Protein AF-A0A225V4G7-F1 (afdb_monomer)

Mean predicted aligned error: 18.28 Å

Structure (mmCIF, N/CA/C/O backbone):
data_AF-A0A225V4G7-F1
#
_entry.id   AF-A0A225V4G7-F1
#
loop_
_atom_site.group_PDB
_atom_site.id
_atom_site.type_symbol
_atom_site.label_atom_id
_atom_site.label_alt_id
_atom_site.label_comp_id
_atom_site.label_asym_id
_atom_site.label_entity_id
_atom_site.label_seq_id
_atom_site.pdbx_PDB_ins_code
_atom_site.Cartn_x
_atom_site.Cartn_y
_atom_site.Cartn_z
_atom_site.occupancy
_atom_site.B_iso_or_equiv
_atom_site.auth_seq_id
_atom_site.auth_comp_id
_atom_site.auth_asym_id
_atom_site.auth_atom_id
_atom_site.pdbx_PDB_model_num
ATOM 1 N N . MET A 1 1 ? 12.924 19.699 -3.033 1.00 53.69 1 MET A N 1
ATOM 2 C CA . MET A 1 1 ? 11.870 18.838 -3.626 1.00 53.69 1 MET A CA 1
ATOM 3 C C . MET A 1 1 ? 11.442 19.299 -5.023 1.00 53.69 1 MET A C 1
ATOM 5 O O . MET A 1 1 ? 11.460 18.480 -5.927 1.00 53.69 1 MET A O 1
ATOM 9 N N . ARG A 1 2 ? 11.097 20.582 -5.235 1.00 70.38 2 ARG A N 1
ATOM 10 C CA . ARG A 1 2 ? 10.582 21.082 -6.532 1.00 70.38 2 ARG A CA 1
ATOM 11 C C . ARG A 1 2 ? 11.598 21.026 -7.690 1.00 70.38 2 ARG A C 1
ATOM 13 O O . ARG A 1 2 ? 11.236 20.608 -8.778 1.00 70.38 2 ARG A O 1
ATOM 20 N N . LEU A 1 3 ? 12.872 21.345 -7.436 1.00 78.44 3 LEU A N 1
ATOM 21 C CA . LEU A 1 3 ? 13.949 21.264 -8.442 1.00 78.44 3 LEU A CA 1
ATOM 22 C C . LEU A 1 3 ? 14.198 19.834 -8.948 1.00 78.44 3 LEU A C 1
ATOM 24 O O . LEU A 1 3 ? 14.330 19.611 -10.144 1.00 78.44 3 LEU A O 1
ATOM 28 N N . LEU A 1 4 ? 14.195 18.854 -8.043 1.00 78.00 4 LEU A N 1
ATOM 29 C CA . LEU A 1 4 ? 14.437 17.446 -8.374 1.00 78.00 4 LEU A CA 1
ATOM 30 C C . LEU A 1 4 ? 13.300 16.866 -9.235 1.00 78.00 4 LEU A C 1
ATOM 32 O O . LEU A 1 4 ? 13.545 16.057 -10.125 1.00 78.00 4 LEU A O 1
ATOM 36 N N . LEU A 1 5 ? 12.069 17.345 -9.018 1.00 81.69 5 LEU A N 1
ATOM 37 C CA . LEU A 1 5 ? 10.908 17.002 -9.838 1.00 81.69 5 LEU A CA 1
ATOM 38 C C . LEU A 1 5 ? 11.047 17.534 -11.275 1.00 81.69 5 LEU A C 1
ATOM 40 O O . LEU A 1 5 ? 10.786 16.797 -12.218 1.00 81.69 5 LEU A O 1
ATOM 44 N N . LEU A 1 6 ? 11.495 18.783 -11.448 1.00 87.38 6 LEU A N 1
ATOM 45 C CA . LEU A 1 6 ? 11.682 19.393 -12.773 1.00 87.38 6 LEU A CA 1
ATOM 46 C C . LEU A 1 6 ? 12.783 18.696 -13.579 1.00 87.38 6 LEU A C 1
ATOM 48 O O . LEU A 1 6 ? 12.609 18.459 -14.771 1.00 87.38 6 LEU A O 1
ATOM 52 N N . VAL A 1 7 ? 13.877 18.303 -12.921 1.00 83.69 7 VAL A N 1
ATOM 53 C CA . VAL A 1 7 ? 14.955 17.527 -13.555 1.00 83.69 7 VAL A CA 1
ATOM 54 C C . VAL A 1 7 ? 14.446 16.156 -14.007 1.00 83.69 7 VAL A C 1
ATOM 56 O O . VAL A 1 7 ? 14.704 15.750 -15.137 1.00 83.69 7 VAL A O 1
ATOM 59 N N . LEU A 1 8 ? 13.662 15.467 -13.170 1.00 83.50 8 LEU A N 1
ATOM 60 C CA . LEU A 1 8 ? 13.035 14.192 -13.537 1.00 83.50 8 LEU A CA 1
ATOM 61 C C . LEU A 1 8 ? 12.086 14.333 -14.732 1.00 83.50 8 LEU A C 1
ATOM 63 O O . LEU A 1 8 ? 12.136 13.506 -15.638 1.00 83.50 8 LEU A O 1
ATOM 67 N N . ILE A 1 9 ? 11.259 15.383 -14.757 1.00 86.06 9 ILE A N 1
ATOM 68 C CA . ILE A 1 9 ? 10.340 15.660 -15.870 1.00 86.06 9 ILE A CA 1
ATOM 69 C C . ILE A 1 9 ? 11.122 15.948 -17.159 1.00 86.06 9 ILE A C 1
ATOM 71 O O . ILE A 1 9 ? 10.776 15.406 -18.204 1.00 86.06 9 ILE A O 1
ATOM 75 N N . GLY A 1 10 ? 12.203 16.732 -17.092 1.00 85.44 10 GLY A N 1
ATOM 76 C CA . GLY A 1 10 ? 13.055 17.025 -18.249 1.00 85.44 10 GLY A CA 1
ATOM 77 C C . GLY A 1 10 ? 13.744 15.783 -18.824 1.00 85.44 10 GLY A C 1
ATOM 78 O O . GLY A 1 10 ? 13.771 15.590 -20.040 1.00 85.44 10 GLY A O 1
ATOM 79 N N . ILE A 1 11 ? 14.241 14.890 -17.963 1.00 85.62 11 ILE A N 1
ATOM 80 C CA . ILE A 1 11 ? 14.818 13.604 -18.388 1.00 85.62 11 ILE A CA 1
ATOM 81 C C . ILE A 1 11 ? 13.742 12.713 -19.026 1.00 85.62 11 ILE A C 1
ATOM 83 O O . ILE A 1 11 ? 13.987 12.106 -20.063 1.00 85.62 11 ILE A O 1
ATOM 87 N N . LEU A 1 12 ? 12.532 12.664 -18.460 1.00 82.94 12 LEU A N 1
ATOM 88 C CA . LEU A 1 12 ? 11.434 11.874 -19.026 1.00 82.94 12 LEU A CA 1
ATOM 89 C C . LEU A 1 12 ? 10.998 12.410 -20.399 1.00 82.94 12 LEU A C 1
ATOM 91 O O . LEU A 1 12 ? 10.805 11.637 -21.331 1.00 82.94 12 LEU A O 1
ATOM 95 N N . TYR A 1 13 ? 10.885 13.734 -20.530 1.00 84.75 13 TYR A N 1
ATOM 96 C CA . TYR A 1 13 ? 10.499 14.414 -21.766 1.00 84.75 13 TYR A CA 1
ATOM 97 C C . TYR A 1 13 ? 11.520 14.189 -22.887 1.00 84.75 13 TYR A C 1
ATOM 99 O O . TYR A 1 13 ? 11.154 13.829 -24.002 1.00 84.75 13 TYR A O 1
ATOM 107 N N . THR A 1 14 ? 12.813 14.322 -22.580 1.00 80.50 14 THR A N 1
ATOM 108 C CA . THR A 1 14 ? 13.890 14.052 -23.548 1.00 80.50 14 THR A CA 1
ATOM 109 C C . THR A 1 14 ? 13.973 12.578 -23.946 1.00 80.50 14 THR A C 1
ATOM 111 O O . THR A 1 14 ? 14.322 12.282 -25.087 1.00 80.50 14 THR A O 1
ATOM 114 N N . PHE A 1 15 ? 13.617 11.653 -23.051 1.00 77.44 15 PHE A N 1
ATOM 115 C CA . PHE A 1 15 ? 13.541 10.224 -23.359 1.00 77.44 15 PHE A CA 1
ATOM 116 C C . PHE A 1 15 ? 12.353 9.894 -24.276 1.00 77.44 15 PHE A C 1
ATOM 118 O O . PHE A 1 15 ? 12.515 9.153 -25.24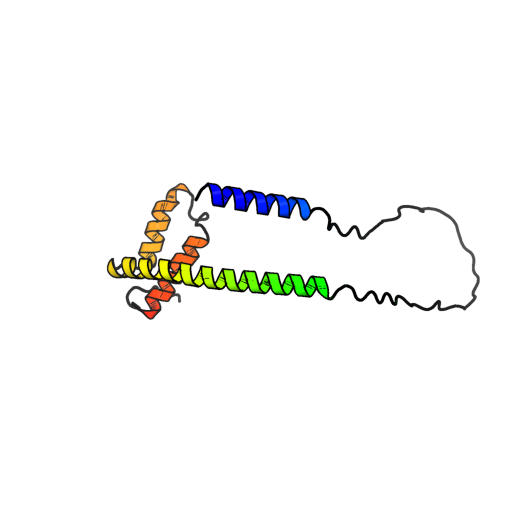0 1.00 77.44 15 PHE A O 1
ATOM 125 N N . LEU A 1 16 ? 11.183 10.493 -24.029 1.00 73.06 16 LEU A N 1
ATOM 126 C CA . LEU A 1 16 ? 9.993 10.323 -24.872 1.00 73.06 16 LEU A CA 1
ATOM 127 C C . LEU A 1 16 ? 10.185 10.911 -26.274 1.00 73.06 16 LEU A C 1
ATOM 129 O O . LEU A 1 16 ? 9.855 10.248 -27.250 1.00 73.06 16 LEU A O 1
ATOM 133 N N . LEU A 1 17 ? 10.808 12.088 -26.383 1.00 73.12 17 LEU A N 1
ATOM 134 C CA . LEU A 1 17 ? 11.169 12.694 -27.673 1.00 73.12 17 LEU A CA 1
ATOM 135 C C . LEU A 1 17 ? 12.129 11.827 -28.498 1.00 73.12 17 LEU A C 1
ATOM 137 O O . LEU A 1 17 ? 12.140 11.901 -29.721 1.00 73.12 17 LEU A O 1
ATOM 141 N N . ARG A 1 18 ? 12.953 11.001 -27.844 1.00 64.88 18 ARG A N 1
ATOM 142 C CA . ARG A 1 18 ? 13.858 10.063 -28.524 1.00 64.88 18 ARG A CA 1
ATOM 143 C C . ARG A 1 18 ? 13.208 8.716 -28.852 1.00 64.88 18 ARG A C 1
ATOM 145 O O . ARG A 1 18 ? 13.825 7.923 -29.552 1.00 64.88 18 ARG A O 1
ATOM 152 N N . CYS A 1 19 ? 11.991 8.453 -28.373 1.00 55.28 19 CYS A N 1
ATOM 153 C CA . CYS A 1 19 ? 11.258 7.209 -28.622 1.00 55.28 19 CYS A CA 1
ATOM 154 C C . CYS A 1 19 ? 10.355 7.253 -29.871 1.00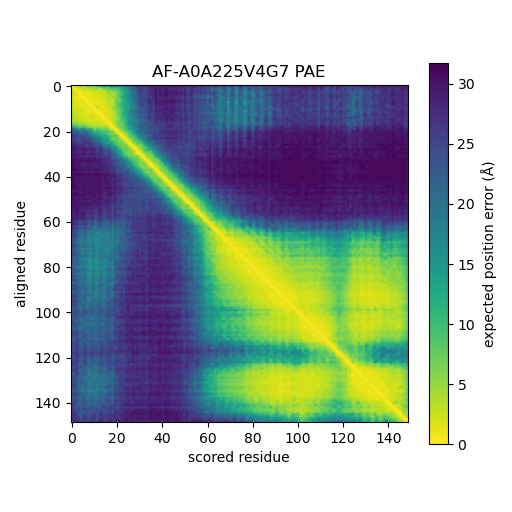 55.28 19 CYS A C 1
ATOM 156 O O . CYS A 1 19 ? 9.757 6.235 -30.205 1.00 55.28 19 CYS A O 1
ATOM 158 N N . GLU A 1 20 ? 10.262 8.380 -30.584 1.00 52.19 20 GLU A N 1
ATOM 159 C CA . GLU A 1 20 ? 9.413 8.511 -31.784 1.00 52.19 20 GLU A CA 1
ATOM 160 C C . GLU A 1 20 ? 9.996 7.891 -33.074 1.00 52.19 20 GLU A C 1
ATOM 162 O O . GLU A 1 20 ? 9.330 7.894 -34.105 1.00 52.19 20 GLU A O 1
ATOM 167 N N . SER A 1 21 ? 11.196 7.298 -33.054 1.00 53.91 21 SER A N 1
ATOM 168 C CA . SER A 1 21 ? 11.871 6.782 -34.262 1.00 53.91 21 SER A CA 1
ATOM 169 C C . SER A 1 21 ? 11.958 5.253 -34.388 1.00 53.91 21 SER A C 1
ATOM 171 O O . SER A 1 21 ? 12.740 4.756 -35.193 1.00 53.91 21 SER A O 1
ATOM 173 N N . ALA A 1 22 ? 11.131 4.492 -33.666 1.00 47.62 22 ALA A N 1
ATOM 174 C CA . ALA A 1 22 ? 10.984 3.044 -33.871 1.00 47.62 22 ALA A CA 1
ATOM 175 C C . ALA A 1 22 ? 9.566 2.669 -34.344 1.00 47.62 22 ALA A C 1
ATOM 177 O O . ALA A 1 22 ? 8.944 1.741 -33.832 1.00 47.62 22 ALA A O 1
ATOM 178 N N . SER A 1 23 ? 9.029 3.399 -35.328 1.00 40.41 23 SER A N 1
ATOM 179 C CA . SER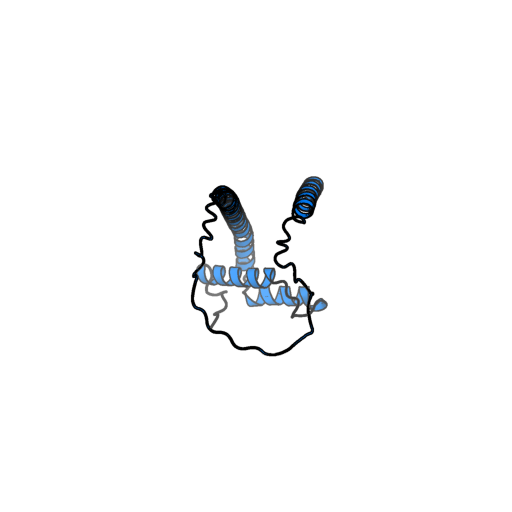 A 1 23 ? 7.906 2.896 -36.126 1.00 40.41 23 SER A CA 1
ATOM 180 C C . SER A 1 23 ? 8.456 1.874 -37.115 1.00 40.41 23 SER A C 1
ATOM 182 O O . SER A 1 23 ? 9.043 2.240 -38.135 1.00 40.41 23 SER A O 1
ATOM 184 N N . PHE A 1 24 ? 8.284 0.587 -36.807 1.00 42.62 24 PHE A N 1
ATOM 185 C CA . PHE A 1 24 ? 8.403 -0.490 -37.787 1.00 42.62 24 PHE A CA 1
ATOM 186 C C . PHE A 1 24 ? 7.391 -0.232 -38.913 1.00 42.62 24 PHE A C 1
ATOM 188 O O . PHE A 1 24 ? 6.239 -0.655 -38.854 1.00 42.62 24 PHE A O 1
ATOM 195 N N . ASN A 1 25 ? 7.820 0.471 -39.961 1.00 40.88 25 ASN A N 1
ATOM 196 C CA . ASN A 1 25 ? 7.078 0.585 -41.210 1.00 40.88 25 ASN A CA 1
ATOM 197 C C . ASN A 1 25 ? 7.206 -0.730 -41.993 1.00 40.88 25 ASN A C 1
ATOM 199 O O . ASN A 1 25 ? 7.835 -0.793 -43.047 1.00 40.88 25 ASN A O 1
ATOM 203 N N . THR A 1 26 ? 6.597 -1.801 -41.489 1.00 49.44 26 THR A N 1
ATOM 204 C CA . THR A 1 26 ? 6.320 -2.999 -42.282 1.00 49.44 26 THR A CA 1
ATOM 205 C C . THR A 1 26 ? 4.945 -2.858 -42.907 1.00 49.44 26 THR A C 1
ATOM 207 O O . THR A 1 26 ? 3.953 -3.209 -42.280 1.00 49.44 26 THR A O 1
ATOM 210 N N . THR A 1 27 ? 4.891 -2.302 -44.117 1.00 46.09 27 THR A N 1
ATOM 211 C CA . THR A 1 27 ? 4.094 -2.768 -45.274 1.00 46.09 27 THR A CA 1
ATOM 212 C C . THR A 1 27 ? 3.991 -1.642 -46.301 1.00 46.09 27 THR A C 1
ATOM 214 O O . THR A 1 27 ? 3.135 -0.765 -46.227 1.00 46.09 27 THR A O 1
ATOM 217 N N . LYS A 1 28 ? 4.852 -1.683 -47.323 1.00 38.03 28 LYS A N 1
ATOM 218 C CA . LYS A 1 28 ? 4.525 -1.051 -48.603 1.00 38.03 28 LYS A CA 1
ATOM 219 C C . LYS A 1 28 ? 3.468 -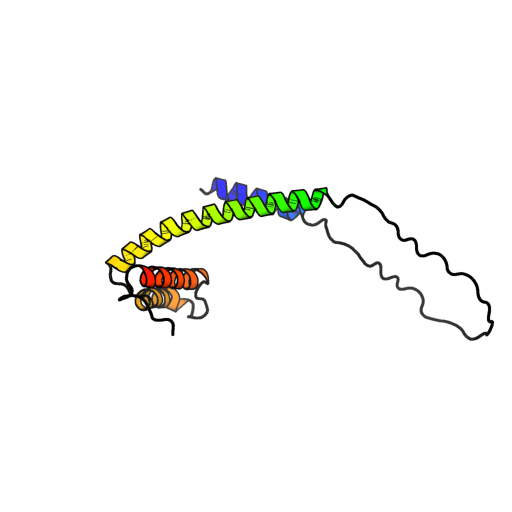1.929 -49.275 1.00 38.03 28 LYS A C 1
ATOM 221 O O . LYS A 1 28 ? 3.806 -2.912 -49.927 1.00 38.03 28 LYS A O 1
ATOM 226 N N . LEU A 1 29 ? 2.193 -1.604 -49.070 1.00 44.25 29 LEU A N 1
ATOM 227 C CA . LEU A 1 29 ? 1.118 -2.036 -49.961 1.00 44.25 29 LEU A CA 1
ATOM 228 C C . LEU A 1 29 ? 1.383 -1.385 -51.323 1.00 44.25 29 LEU A C 1
ATOM 230 O O . LEU A 1 29 ? 1.342 -0.164 -51.437 1.00 44.25 29 LEU A O 1
ATOM 234 N N . ASN A 1 30 ? 1.715 -2.195 -52.326 1.00 37.41 30 ASN A N 1
ATOM 235 C CA . ASN A 1 30 ? 1.802 -1.764 -53.716 1.00 37.41 30 ASN A CA 1
ATOM 236 C C . ASN A 1 30 ? 0.391 -1.837 -54.336 1.00 37.41 30 ASN A C 1
ATOM 238 O O . ASN A 1 30 ? -0.136 -2.945 -54.447 1.00 37.41 30 ASN A O 1
ATOM 242 N N . PRO A 1 31 ? -0.250 -0.717 -54.719 1.00 45.34 31 PRO A N 1
ATOM 243 C CA . PRO A 1 31 ? -1.570 -0.721 -55.324 1.00 45.34 31 PRO A CA 1
ATOM 244 C C . PRO A 1 31 ? -1.444 -0.501 -56.835 1.00 45.34 31 PRO A C 1
ATOM 246 O O . PRO A 1 31 ? -1.851 0.536 -57.347 1.00 45.34 31 PRO A O 1
ATOM 249 N N . GLN A 1 32 ? -0.859 -1.448 -57.566 1.00 43.31 32 GLN A N 1
ATOM 250 C CA . GLN A 1 32 ? -0.872 -1.426 -59.030 1.00 43.31 32 GLN A CA 1
ATOM 251 C C . GLN A 1 32 ? -0.953 -2.855 -59.560 1.00 43.31 32 GLN A C 1
ATOM 253 O O . GLN A 1 32 ? 0.035 -3.576 -59.529 1.00 43.31 32 GLN A O 1
ATOM 258 N N . THR A 1 33 ? -2.160 -3.273 -59.949 1.00 40.31 33 THR A N 1
ATOM 259 C CA . THR A 1 33 ? -2.564 -3.579 -61.339 1.00 40.31 33 THR A CA 1
ATOM 260 C C . THR A 1 33 ? -3.827 -4.438 -61.296 1.00 40.31 33 THR A C 1
ATOM 262 O O . THR A 1 33 ? -3.785 -5.649 -61.092 1.00 40.31 33 THR A O 1
ATOM 265 N N . LEU A 1 34 ? -4.960 -3.760 -61.447 1.00 37.34 34 LEU A N 1
ATOM 266 C CA . LEU A 1 34 ? -6.273 -4.316 -61.745 1.00 37.34 34 LEU A CA 1
ATOM 267 C C . LEU A 1 34 ? -6.471 -4.148 -63.266 1.00 37.34 34 LEU A C 1
ATOM 269 O O . LEU A 1 34 ? -6.158 -3.069 -63.766 1.00 37.34 34 LEU A O 1
ATOM 273 N N . LEU A 1 35 ? -7.004 -5.188 -63.936 1.00 39.16 35 LEU A N 1
ATOM 274 C CA . LEU A 1 35 ? -7.197 -5.384 -65.399 1.00 39.16 35 LEU A CA 1
ATOM 275 C C . LEU A 1 35 ? -5.887 -5.709 -66.156 1.00 39.16 35 LEU A C 1
ATOM 277 O O . LEU A 1 35 ? -4.884 -5.047 -65.951 1.00 39.16 35 LEU A O 1
ATOM 281 N N . GLU A 1 36 ? -5.772 -6.733 -67.009 1.00 35.41 36 GLU A N 1
ATOM 282 C CA . GLU A 1 36 ? -6.718 -7.281 -67.989 1.00 35.41 36 GLU A CA 1
ATOM 283 C C . GLU A 1 36 ? -6.192 -8.629 -68.562 1.00 35.41 36 GLU A C 1
ATOM 285 O O . GLU A 1 36 ? -4.995 -8.893 -68.511 1.00 35.41 36 GLU A O 1
ATOM 290 N N . SER A 1 37 ? -7.085 -9.397 -69.213 1.00 33.72 37 SER A N 1
ATOM 291 C CA . SER A 1 37 ? -6.820 -10.364 -70.313 1.00 33.72 37 SER A CA 1
ATOM 292 C C . SER A 1 37 ? -6.273 -11.776 -69.967 1.00 33.72 37 SER A C 1
ATOM 294 O O . SER A 1 37 ? -5.115 -11.935 -69.616 1.00 33.72 37 SER A O 1
ATOM 296 N N . ARG A 1 38 ? -7.100 -12.841 -69.944 1.00 31.98 38 ARG A N 1
ATOM 297 C CA . ARG A 1 38 ? -7.574 -13.713 -71.062 1.00 31.98 38 ARG A CA 1
ATOM 298 C C . ARG A 1 38 ? -6.595 -14.862 -71.408 1.00 31.98 38 ARG A C 1
ATOM 300 O O . ARG A 1 38 ? -5.482 -14.611 -71.834 1.00 31.98 38 ARG A O 1
ATOM 307 N N . ASN A 1 39 ? -7.093 -16.091 -71.209 1.00 42.12 39 ASN A N 1
ATOM 308 C CA . ASN A 1 39 ? -6.639 -17.437 -71.612 1.00 42.12 39 ASN A CA 1
ATOM 309 C C . ASN A 1 39 ? -5.370 -17.558 -72.480 1.00 42.12 39 ASN A C 1
ATOM 311 O O . ASN A 1 39 ? -5.374 -17.026 -73.583 1.00 42.12 39 ASN A O 1
ATOM 315 N N . ASP A 1 40 ? -4.426 -18.429 -72.091 1.00 32.38 40 ASP A N 1
ATOM 316 C CA . ASP A 1 40 ? -4.059 -19.593 -72.920 1.00 32.38 40 ASP A CA 1
ATOM 317 C C . ASP A 1 40 ? -3.246 -20.654 -72.150 1.00 32.38 40 ASP A C 1
ATOM 319 O O . ASP A 1 40 ? -2.569 -20.370 -71.163 1.00 32.38 40 ASP A O 1
ATOM 323 N N . ILE A 1 41 ? -3.375 -21.892 -72.616 1.00 45.03 41 ILE A N 1
ATOM 324 C CA . ILE A 1 41 ? -2.810 -23.149 -72.118 1.00 45.03 41 ILE A CA 1
ATOM 325 C C . ILE A 1 41 ? -1.351 -23.284 -72.562 1.00 45.03 41 ILE A C 1
ATOM 327 O O . ILE A 1 41 ? -1.098 -23.260 -73.762 1.00 45.03 41 ILE A O 1
ATOM 331 N N . THR A 1 42 ? -0.407 -23.571 -71.655 1.00 36.84 42 THR A N 1
ATOM 332 C CA . THR A 1 42 ? 0.728 -24.473 -71.958 1.00 36.84 42 THR A CA 1
ATOM 333 C C . THR A 1 42 ? 1.388 -24.997 -70.678 1.00 36.84 42 THR A C 1
ATOM 335 O O . THR A 1 42 ? 1.803 -24.230 -69.812 1.00 36.84 42 THR A O 1
ATOM 338 N N . GLU A 1 43 ? 1.488 -26.321 -70.567 1.00 48.12 43 GLU A N 1
ATOM 339 C CA . GLU A 1 43 ? 2.290 -27.028 -69.568 1.00 48.12 43 GLU A CA 1
ATOM 340 C C . GLU A 1 43 ? 3.792 -26.842 -69.845 1.00 48.12 43 GLU A C 1
ATOM 342 O O . GLU A 1 43 ? 4.254 -27.059 -70.962 1.00 48.12 43 GLU A O 1
ATOM 347 N N . SER A 1 44 ? 4.569 -26.518 -68.811 1.00 43.12 44 SER A N 1
ATOM 348 C CA . SER A 1 44 ? 5.979 -26.911 -68.705 1.00 43.12 44 SER A CA 1
ATOM 349 C C . SER A 1 44 ? 6.387 -26.936 -67.228 1.00 43.12 44 SER A C 1
ATOM 351 O O . SER A 1 44 ? 6.094 -25.981 -66.505 1.00 43.12 44 SER A O 1
ATOM 353 N N . PRO A 1 45 ? 7.060 -28.000 -66.755 1.00 53.72 45 PRO A N 1
ATOM 354 C CA . PRO A 1 45 ? 7.676 -28.045 -65.433 1.00 53.72 45 PRO A CA 1
ATOM 355 C C . PRO A 1 45 ? 9.022 -27.298 -65.463 1.00 53.72 45 PRO A C 1
ATOM 357 O O . PRO A 1 45 ? 9.472 -26.930 -66.546 1.00 53.72 45 PRO A O 1
ATOM 360 N N . VAL A 1 46 ? 9.688 -27.170 -64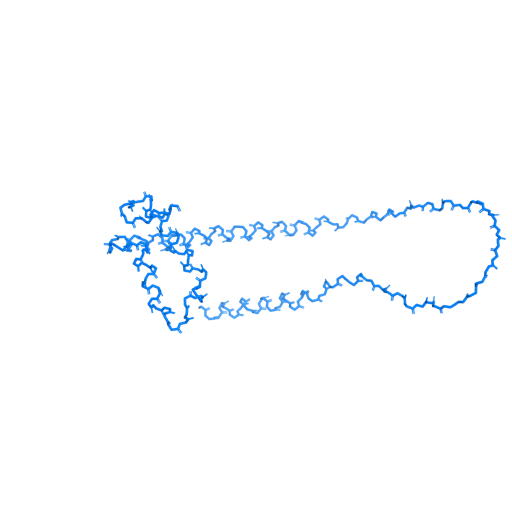.302 1.00 39.25 46 VAL A N 1
ATOM 361 C CA . VAL A 1 46 ? 10.983 -26.477 -64.050 1.00 39.25 46 VAL A CA 1
ATOM 362 C C . VAL A 1 46 ? 10.753 -25.003 -63.650 1.00 39.25 46 VAL A C 1
ATOM 364 O O . VAL A 1 46 ? 10.097 -24.266 -64.363 1.00 39.25 46 VAL A O 1
ATOM 367 N N . ASP A 1 47 ? 11.160 -24.471 -62.496 1.00 43.78 47 ASP A N 1
ATOM 368 C CA . ASP A 1 47 ? 12.286 -24.781 -61.620 1.00 43.78 47 ASP A CA 1
ATOM 369 C C . ASP A 1 47 ? 11.957 -24.331 -60.181 1.00 43.78 47 ASP A C 1
ATOM 371 O O . ASP A 1 47 ? 11.463 -23.222 -59.953 1.00 43.78 47 ASP A O 1
ATOM 375 N N . ILE A 1 48 ? 12.244 -25.170 -59.182 1.00 52.56 48 ILE A N 1
ATOM 376 C CA . ILE A 1 48 ? 12.128 -24.791 -57.768 1.00 52.56 48 ILE A CA 1
ATOM 377 C C . ILE A 1 48 ? 13.330 -23.901 -57.444 1.00 52.56 48 ILE A C 1
ATOM 379 O O . ILE A 1 48 ? 14.380 -24.373 -57.005 1.00 52.56 48 ILE A O 1
ATOM 383 N N . HIS A 1 49 ? 13.175 -22.590 -57.628 1.00 46.12 49 HIS A N 1
ATOM 384 C CA . HIS A 1 49 ? 14.119 -21.614 -57.095 1.00 46.12 49 HIS A CA 1
ATOM 385 C C . HIS A 1 49 ? 14.067 -21.629 -55.560 1.00 46.12 49 HIS A C 1
ATOM 387 O O . HIS A 1 49 ? 13.263 -20.968 -54.908 1.00 46.12 49 HIS A O 1
ATOM 393 N N . LYS A 1 50 ? 14.936 -22.473 -54.996 1.00 49.06 50 LYS A N 1
ATOM 394 C CA . LYS A 1 50 ? 15.761 -22.255 -53.803 1.00 49.06 50 LYS A CA 1
ATOM 395 C C . LYS A 1 50 ? 15.276 -21.100 -52.906 1.00 49.06 50 LYS A C 1
ATOM 397 O O . LYS A 1 50 ? 15.702 -19.956 -53.044 1.00 49.06 50 LYS A O 1
ATOM 402 N N . ARG A 1 51 ? 14.445 -21.426 -51.911 1.00 53.00 51 ARG A N 1
ATOM 403 C CA . ARG A 1 51 ? 14.298 -20.588 -50.713 1.00 53.00 51 ARG A CA 1
ATOM 404 C C . ARG A 1 51 ? 15.624 -20.615 -49.959 1.00 53.00 51 ARG A C 1
ATOM 406 O O . ARG A 1 51 ? 15.933 -21.599 -49.294 1.00 53.00 51 ARG A O 1
ATOM 413 N N . VAL A 1 52 ? 16.395 -19.541 -50.059 1.00 55.62 52 VAL A N 1
ATOM 414 C CA . VAL A 1 52 ? 17.466 -19.230 -49.110 1.00 55.62 52 VAL A CA 1
ATOM 415 C C . VAL A 1 52 ? 17.236 -17.800 -48.646 1.00 55.62 52 VAL A C 1
ATOM 417 O O . VAL A 1 52 ? 17.809 -16.863 -49.181 1.00 55.62 52 VAL A O 1
ATOM 420 N N . LEU A 1 53 ? 16.359 -17.642 -47.656 1.00 53.34 53 LEU A N 1
ATOM 421 C CA . LEU A 1 53 ? 16.399 -16.491 -46.756 1.00 53.34 53 LEU A CA 1
ATOM 422 C C . LEU A 1 53 ? 17.268 -16.913 -45.571 1.00 53.34 53 LEU A C 1
ATOM 424 O O . LEU A 1 53 ? 16.772 -17.323 -44.525 1.00 53.34 53 LEU A O 1
ATOM 428 N N . ARG A 1 54 ? 18.583 -16.930 -45.804 1.00 55.69 54 ARG A N 1
ATOM 429 C CA . ARG A 1 54 ? 19.587 -16.954 -44.742 1.00 55.69 54 ARG A CA 1
ATOM 430 C C . ARG A 1 54 ? 20.066 -15.519 -44.583 1.00 55.69 54 ARG A C 1
ATOM 432 O O . ARG A 1 54 ? 21.122 -15.170 -45.090 1.00 55.69 54 ARG A O 1
ATOM 439 N N . ASP A 1 55 ? 19.261 -14.726 -43.890 1.00 50.38 55 ASP A N 1
ATOM 440 C CA . ASP A 1 55 ? 19.759 -13.536 -43.214 1.00 50.38 55 ASP A CA 1
ATOM 441 C C . ASP A 1 55 ? 20.217 -13.997 -41.828 1.00 50.38 55 ASP A C 1
ATOM 443 O O . ASP A 1 55 ? 19.472 -14.017 -40.850 1.00 50.38 55 ASP A O 1
ATOM 447 N N . GLU A 1 56 ? 21.454 -14.492 -41.781 1.00 55.78 56 GLU A N 1
ATOM 448 C CA . GLU A 1 56 ? 22.249 -14.402 -40.565 1.00 55.78 56 GLU A CA 1
ATOM 449 C C . GLU A 1 56 ? 22.688 -12.946 -40.446 1.00 55.78 56 GLU A C 1
ATOM 451 O O . GLU A 1 56 ? 23.663 -12.545 -41.075 1.00 55.78 56 GLU A O 1
ATOM 456 N N . ASP A 1 57 ? 21.978 -12.163 -39.639 1.00 50.88 57 ASP A N 1
ATOM 457 C CA . ASP A 1 57 ? 22.546 -10.940 -39.086 1.00 50.88 57 ASP A CA 1
ATOM 458 C C . ASP A 1 57 ? 22.490 -11.030 -37.560 1.00 50.88 57 ASP A C 1
ATOM 460 O O . ASP A 1 57 ? 21.466 -10.832 -36.902 1.00 50.88 57 ASP A O 1
ATOM 464 N N . GLY A 1 58 ? 23.610 -11.484 -36.999 1.00 56.34 58 GLY A N 1
ATOM 465 C CA . GLY A 1 58 ? 23.832 -11.694 -35.575 1.00 56.34 58 GLY A CA 1
ATOM 466 C C . GLY A 1 58 ? 24.006 -10.380 -34.820 1.00 56.34 58 GLY A C 1
ATOM 467 O O . GLY A 1 58 ? 25.059 -10.161 -34.229 1.00 56.34 58 GLY A O 1
ATOM 468 N N . SER A 1 59 ? 22.971 -9.538 -34.810 1.00 51.59 59 SER A N 1
ATOM 469 C CA . SER A 1 59 ? 22.965 -8.230 -34.132 1.00 51.59 59 SER A CA 1
ATOM 470 C C . SER A 1 59 ? 21.927 -8.118 -32.995 1.00 51.59 59 SER A C 1
ATOM 472 O O . SER A 1 59 ? 21.805 -7.091 -32.341 1.00 51.59 59 SER A O 1
ATOM 474 N N . ASP A 1 60 ? 21.218 -9.202 -32.661 1.00 53.09 60 ASP A N 1
ATOM 475 C CA . ASP A 1 60 ? 20.151 -9.212 -31.633 1.00 53.09 60 ASP A CA 1
ATOM 476 C C . ASP A 1 60 ? 20.644 -9.441 -30.183 1.00 53.09 60 ASP A C 1
ATOM 478 O O . ASP A 1 60 ? 19.853 -9.547 -29.233 1.00 53.09 60 ASP A O 1
ATOM 482 N N . GLY A 1 61 ? 21.957 -9.580 -29.980 1.00 56.91 61 GLY A N 1
ATOM 483 C CA . GLY A 1 61 ? 22.541 -9.894 -28.671 1.00 56.91 61 GLY A CA 1
ATOM 484 C C . GLY A 1 61 ? 22.583 -8.703 -27.707 1.00 56.91 61 GLY A C 1
ATOM 485 O O . GLY A 1 61 ? 22.330 -8.859 -26.507 1.00 56.91 61 GLY A O 1
ATOM 486 N N . GLU A 1 62 ? 22.879 -7.506 -28.218 1.00 57.00 62 GLU A N 1
ATOM 487 C CA . GLU A 1 62 ? 23.130 -6.326 -27.382 1.00 57.00 62 GLU A CA 1
ATOM 488 C C . GLU A 1 62 ? 21.839 -5.692 -26.843 1.00 57.00 62 GLU A C 1
ATOM 490 O O . GLU A 1 62 ? 21.775 -5.318 -25.665 1.00 57.00 62 GLU A O 1
ATOM 495 N N . GLU A 1 63 ? 20.766 -5.657 -27.640 1.00 56.75 63 GLU A N 1
ATOM 496 C CA . GLU A 1 63 ? 19.478 -5.082 -27.224 1.00 56.75 63 GLU A CA 1
ATOM 497 C C . GLU A 1 63 ? 18.854 -5.850 -26.046 1.00 56.75 63 GLU A C 1
ATOM 499 O O . GLU A 1 63 ? 18.339 -5.263 -25.084 1.00 56.75 63 GLU A O 1
ATOM 504 N N . ARG A 1 64 ? 18.985 -7.184 -26.047 1.00 63.66 64 ARG A N 1
ATOM 505 C CA . ARG A 1 64 ? 18.519 -8.043 -24.947 1.00 63.66 64 ARG A CA 1
ATOM 506 C C . ARG A 1 64 ? 19.322 -7.819 -23.667 1.00 63.66 64 ARG A C 1
ATOM 508 O O . ARG A 1 64 ? 18.744 -7.822 -22.576 1.00 63.66 64 ARG A O 1
ATOM 515 N N . ALA A 1 65 ? 20.630 -7.583 -23.776 1.00 68.88 65 ALA A N 1
ATOM 516 C CA . ALA A 1 65 ? 21.493 -7.332 -22.624 1.00 68.88 65 ALA A CA 1
ATOM 517 C C . ALA A 1 65 ? 21.155 -5.999 -21.931 1.00 68.88 65 ALA A C 1
ATOM 519 O O . ALA A 1 65 ? 21.134 -5.922 -20.697 1.00 68.88 65 ALA A O 1
ATOM 520 N N . ILE A 1 66 ? 20.833 -4.957 -22.703 1.00 70.44 66 ILE A N 1
ATOM 521 C CA . ILE A 1 66 ? 20.404 -3.659 -22.167 1.00 70.44 66 ILE A CA 1
ATOM 522 C C . ILE A 1 66 ? 19.035 -3.795 -21.484 1.00 70.44 66 ILE A C 1
ATOM 524 O O . ILE A 1 66 ? 18.882 -3.387 -20.327 1.00 70.44 66 ILE A O 1
ATOM 528 N N . GLY A 1 67 ? 18.068 -4.459 -22.128 1.00 73.62 67 GLY A N 1
ATOM 529 C CA . GLY A 1 67 ? 16.740 -4.706 -21.554 1.00 73.62 67 GLY A CA 1
ATOM 530 C C . GLY A 1 67 ? 16.781 -5.486 -20.233 1.00 73.62 67 GLY A C 1
ATOM 531 O O . GLY A 1 67 ? 16.081 -5.145 -19.274 1.00 73.62 67 GLY A O 1
ATOM 532 N N . GLN A 1 68 ? 17.659 -6.487 -20.125 1.00 79.12 68 GLN A N 1
ATOM 533 C CA . GLN A 1 68 ? 17.859 -7.236 -18.881 1.00 79.12 68 GLN A CA 1
ATOM 534 C C . GLN A 1 68 ? 18.441 -6.368 -17.759 1.00 79.12 68 GLN A C 1
ATOM 536 O O . GLN A 1 68 ? 17.962 -6.436 -16.622 1.00 79.12 68 GLN A O 1
ATOM 541 N N . LYS A 1 69 ? 19.425 -5.509 -18.060 1.00 77.88 69 LYS A N 1
ATOM 542 C CA . LYS A 1 69 ? 19.995 -4.568 -17.080 1.00 77.88 69 LYS A CA 1
ATOM 543 C C . LYS A 1 69 ? 18.936 -3.590 -16.566 1.00 77.88 69 LYS A C 1
ATOM 545 O O . LYS A 1 69 ? 18.799 -3.439 -15.351 1.00 77.88 69 LYS A O 1
ATOM 550 N N . PHE A 1 70 ? 18.131 -2.997 -17.451 1.00 80.25 70 PHE A N 1
ATOM 551 C CA . PHE A 1 70 ? 17.029 -2.109 -17.058 1.00 80.25 70 PHE A CA 1
ATOM 552 C C . PHE A 1 70 ? 15.959 -2.829 -16.230 1.00 80.25 70 PHE A C 1
ATOM 554 O O . PHE A 1 70 ? 15.528 -2.310 -15.199 1.00 80.25 70 PHE A O 1
ATOM 561 N N . SER A 1 71 ? 15.571 -4.047 -16.617 1.00 82.31 71 SER A N 1
ATOM 562 C CA . SER A 1 71 ? 14.619 -4.865 -15.853 1.00 82.31 71 SER A CA 1
ATOM 563 C C . SER A 1 71 ? 15.130 -5.156 -14.440 1.00 82.31 71 SER A C 1
ATOM 565 O O . SER A 1 71 ? 14.392 -5.013 -13.463 1.00 82.31 71 SER A O 1
ATOM 567 N N . ASN A 1 72 ? 16.412 -5.493 -14.300 1.00 84.81 72 ASN A N 1
ATOM 568 C CA . ASN A 1 72 ? 17.026 -5.758 -13.001 1.00 84.81 72 ASN A CA 1
ATOM 569 C C . ASN A 1 72 ? 17.134 -4.490 -12.137 1.00 84.81 72 ASN A C 1
ATOM 571 O O . ASN A 1 72 ? 16.849 -4.547 -10.939 1.00 84.81 72 ASN A O 1
ATOM 575 N N . LEU A 1 73 ? 17.448 -3.334 -12.734 1.00 86.25 73 LEU A N 1
ATOM 576 C CA . LEU A 1 73 ? 17.424 -2.041 -12.040 1.00 86.25 73 LEU A CA 1
ATOM 577 C C . LEU A 1 73 ? 16.014 -1.683 -11.553 1.00 86.25 73 LEU A C 1
ATOM 579 O O . LEU A 1 73 ? 15.844 -1.316 -10.390 1.00 86.25 73 LEU A O 1
ATOM 583 N N . LEU A 1 74 ? 14.993 -1.852 -12.398 1.00 86.50 74 LEU A N 1
ATOM 584 C CA . LEU A 1 74 ? 13.594 -1.610 -12.034 1.00 86.50 74 LEU A CA 1
ATOM 585 C C . LEU A 1 74 ? 13.125 -2.553 -10.925 1.00 86.50 74 LEU A C 1
ATOM 587 O O . LEU A 1 74 ? 12.460 -2.112 -9.987 1.00 86.50 74 LEU A O 1
ATOM 5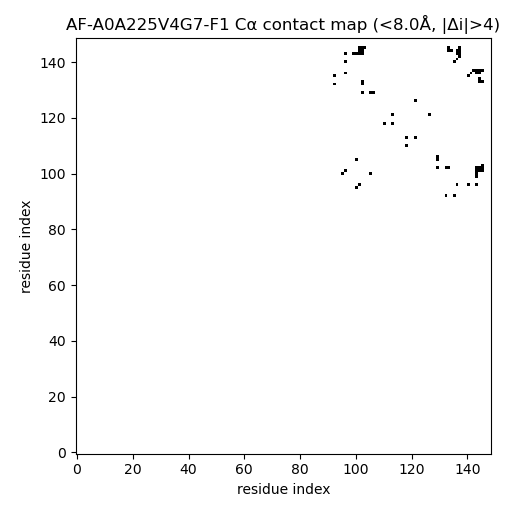91 N N . LYS A 1 75 ? 13.504 -3.835 -10.978 1.00 89.75 75 LYS A N 1
ATOM 592 C CA . LYS A 1 75 ? 13.231 -4.797 -9.901 1.00 89.75 75 LYS A CA 1
ATOM 593 C C . LYS A 1 75 ? 13.873 -4.350 -8.587 1.00 89.75 75 LYS A C 1
ATOM 595 O O . LYS A 1 75 ? 13.189 -4.326 -7.568 1.00 89.75 75 LYS A O 1
ATOM 600 N N . GLY A 1 76 ? 15.141 -3.936 -8.611 1.00 88.75 76 GLY A N 1
ATOM 601 C CA . GLY A 1 76 ? 15.847 -3.435 -7.427 1.00 88.75 76 GLY A CA 1
ATOM 602 C C . GLY A 1 76 ? 15.250 -2.139 -6.864 1.00 88.75 76 GLY A C 1
ATOM 603 O O . GLY A 1 76 ? 15.109 -1.985 -5.652 1.00 88.75 76 GLY A O 1
ATOM 604 N N . ALA A 1 77 ? 14.841 -1.209 -7.727 1.00 85.12 77 ALA A N 1
ATOM 605 C CA . ALA A 1 77 ? 14.147 0.006 -7.309 1.00 85.12 77 ALA A CA 1
ATOM 606 C C . ALA A 1 77 ? 12.775 -0.318 -6.696 1.00 85.12 77 ALA A C 1
ATOM 608 O O . ALA A 1 77 ? 12.422 0.215 -5.643 1.00 85.12 77 ALA A O 1
ATOM 609 N N . LYS A 1 78 ? 12.029 -1.248 -7.303 1.00 87.62 78 LYS A N 1
ATOM 610 C CA . LYS A 1 78 ? 10.721 -1.700 -6.819 1.00 87.62 78 LYS A CA 1
ATOM 611 C C . LYS A 1 78 ? 10.813 -2.351 -5.441 1.00 87.62 78 LYS A C 1
ATOM 613 O O . LYS A 1 78 ? 9.984 -2.053 -4.588 1.00 87.62 78 LYS A O 1
ATOM 618 N N . THR A 1 79 ? 11.805 -3.203 -5.180 1.00 91.12 79 THR A N 1
ATOM 619 C CA . THR A 1 79 ? 11.970 -3.823 -3.852 1.00 91.12 79 THR A CA 1
ATOM 620 C C . THR A 1 79 ? 12.342 -2.792 -2.788 1.00 91.12 79 THR A C 1
ATOM 622 O O . THR A 1 79 ? 11.766 -2.800 -1.698 1.00 91.12 79 THR A O 1
ATOM 625 N N . LYS A 1 80 ? 13.231 -1.841 -3.104 1.00 90.75 80 LYS A N 1
ATOM 626 C CA . LYS A 1 80 ? 13.540 -0.709 -2.212 1.00 90.75 80 LYS A CA 1
ATOM 627 C C . LYS A 1 80 ? 12.301 0.136 -1.916 1.00 90.75 80 LYS A C 1
ATOM 629 O O . LYS A 1 80 ? 12.048 0.467 -0.761 1.00 90.75 80 LYS A O 1
ATOM 634 N N . TYR A 1 81 ? 11.498 0.432 -2.935 1.00 87.06 81 TYR A N 1
ATOM 635 C CA . TYR A 1 81 ? 10.244 1.159 -2.764 1.00 87.06 81 TYR A CA 1
ATOM 636 C C . TYR A 1 81 ? 9.257 0.394 -1.876 1.00 87.06 81 TYR A C 1
ATOM 638 O O . TYR A 1 81 ? 8.753 0.954 -0.909 1.00 87.06 81 TYR A O 1
ATOM 646 N N . LEU A 1 82 ? 9.029 -0.896 -2.144 1.00 89.62 82 LEU A N 1
ATOM 647 C CA . LEU A 1 82 ? 8.091 -1.721 -1.376 1.00 89.62 82 LEU A CA 1
ATOM 648 C C . LEU A 1 82 ? 8.512 -1.868 0.090 1.00 89.62 82 LEU A C 1
ATOM 650 O O . LEU A 1 82 ? 7.671 -1.796 0.980 1.00 89.62 82 LEU A O 1
ATOM 654 N N . THR A 1 83 ? 9.808 -2.036 0.358 1.00 90.00 83 THR A N 1
ATOM 655 C CA . THR A 1 83 ? 10.321 -2.128 1.735 1.00 90.00 83 THR A CA 1
ATOM 656 C C . THR A 1 83 ? 10.185 -0.805 2.485 1.00 90.00 83 THR A C 1
ATOM 658 O O . THR A 1 83 ? 9.804 -0.798 3.657 1.00 90.00 83 THR A O 1
ATOM 661 N N . TRP A 1 84 ? 10.450 0.325 1.826 1.00 91.69 84 TRP A N 1
ATOM 662 C CA . TRP A 1 84 ? 10.216 1.652 2.396 1.00 91.69 84 TRP A CA 1
ATOM 663 C C . TRP A 1 84 ? 8.726 1.905 2.659 1.00 91.69 84 TRP A C 1
ATOM 665 O O . TRP A 1 84 ? 8.351 2.316 3.758 1.00 91.69 84 TRP A O 1
ATOM 675 N N . GLU A 1 85 ? 7.872 1.586 1.687 1.00 89.06 85 GLU A N 1
ATOM 676 C CA . GLU A 1 85 ? 6.422 1.716 1.796 1.00 89.06 85 GLU A CA 1
ATOM 677 C C . GLU A 1 85 ? 5.892 0.878 2.964 1.00 89.06 85 GLU A C 1
ATOM 679 O O . GLU A 1 85 ? 5.155 1.380 3.811 1.00 89.06 85 GLU A O 1
ATOM 684 N N . GLN A 1 86 ? 6.337 -0.374 3.087 1.00 90.06 86 GLN A N 1
ATOM 685 C CA . GLN A 1 86 ? 5.939 -1.256 4.177 1.00 90.06 86 GLN A CA 1
ATOM 686 C C . GLN A 1 86 ? 6.354 -0.709 5.550 1.00 90.06 86 GLN A C 1
ATOM 688 O O . GLN A 1 86 ? 5.582 -0.818 6.503 1.00 90.06 86 GLN A O 1
ATOM 693 N N . LYS A 1 87 ? 7.525 -0.069 5.676 1.00 89.56 87 LYS A N 1
ATOM 694 C CA . LYS A 1 87 ? 7.946 0.586 6.931 1.00 89.56 87 LYS A CA 1
ATOM 695 C C . LYS A 1 87 ? 7.021 1.738 7.331 1.00 89.56 87 LYS A C 1
ATOM 697 O O . LYS A 1 87 ? 6.765 1.923 8.517 1.00 89.56 87 LYS A O 1
ATOM 702 N N . ILE A 1 88 ? 6.517 2.507 6.371 1.00 90.00 88 ILE A N 1
ATOM 703 C CA . ILE A 1 88 ? 5.570 3.597 6.646 1.00 90.00 88 ILE A CA 1
ATOM 704 C C . ILE A 1 88 ? 4.192 3.035 6.987 1.00 90.00 88 ILE A C 1
ATOM 706 O O . ILE A 1 88 ? 3.592 3.431 7.985 1.00 90.00 88 ILE A O 1
ATOM 710 N N . LEU A 1 89 ? 3.716 2.076 6.192 1.00 92.31 89 LEU A N 1
ATOM 711 C CA . LEU A 1 89 ? 2.414 1.445 6.388 1.00 92.31 89 LEU A CA 1
ATOM 712 C C . LEU A 1 89 ? 2.325 0.749 7.743 1.00 92.31 89 LEU A C 1
ATOM 714 O O . LEU A 1 89 ? 1.364 0.958 8.469 1.00 92.31 89 LEU A O 1
ATOM 718 N N . THR A 1 90 ? 3.347 -0.014 8.127 1.00 91.94 90 THR A N 1
ATOM 719 C CA . THR A 1 90 ? 3.364 -0.726 9.414 1.00 91.94 90 THR A CA 1
ATOM 720 C C . THR A 1 90 ? 3.317 0.208 10.618 1.00 91.94 90 THR A C 1
ATOM 722 O O . THR A 1 90 ? 2.668 -0.134 11.602 1.00 91.94 90 THR A O 1
ATOM 725 N N . LYS A 1 91 ? 3.949 1.389 10.560 1.00 93.50 91 LYS A N 1
ATOM 726 C CA . LYS A 1 91 ? 3.801 2.406 11.616 1.00 93.50 91 LYS A CA 1
ATOM 727 C C . LYS A 1 91 ? 2.344 2.839 11.749 1.00 93.50 91 LYS A C 1
ATOM 729 O O . LYS A 1 91 ? 1.784 2.762 12.836 1.00 93.50 91 LYS A O 1
ATOM 734 N N . ARG A 1 92 ? 1.715 3.180 10.625 1.00 92.88 92 ARG A N 1
ATOM 735 C CA . ARG A 1 92 ? 0.317 3.611 10.600 1.00 92.88 92 ARG A CA 1
ATOM 736 C C . ARG A 1 92 ? -0.657 2.503 11.001 1.00 92.88 92 ARG A C 1
ATOM 738 O O . ARG A 1 92 ? -1.642 2.768 11.671 1.00 92.88 92 ARG A O 1
ATOM 745 N N . PHE A 1 93 ? -0.376 1.253 10.641 1.00 94.62 93 PHE A N 1
ATOM 746 C CA . PHE A 1 93 ? -1.181 0.104 11.062 1.00 94.62 93 PHE A CA 1
ATOM 747 C C . PHE A 1 93 ? -1.143 -0.093 12.576 1.00 94.62 93 PHE A C 1
ATOM 749 O O . PHE A 1 93 ? -2.180 -0.352 13.177 1.00 94.62 93 PHE A O 1
ATOM 756 N N . LYS A 1 94 ? 0.027 0.089 13.201 1.00 93.81 94 LYS A N 1
ATOM 757 C CA . LYS A 1 94 ? 0.151 0.055 14.663 1.00 93.81 94 LYS A CA 1
ATOM 758 C C . LYS A 1 94 ? -0.638 1.177 15.332 1.00 93.81 94 LYS A C 1
ATOM 760 O O . LYS A 1 94 ? -1.226 0.939 16.375 1.00 93.81 94 LYS A O 1
ATOM 765 N N . GLU A 1 95 ? -0.642 2.378 14.758 1.00 94.62 95 GLU A N 1
ATOM 766 C CA . GLU A 1 95 ? -1.443 3.502 15.264 1.00 94.62 95 GLU A CA 1
ATOM 767 C C . GLU A 1 95 ? -2.941 3.192 15.179 1.00 94.62 95 GLU A C 1
ATOM 769 O O . GLU A 1 95 ? -3.626 3.242 16.194 1.00 94.62 95 GLU A O 1
ATOM 774 N N . LEU A 1 96 ? -3.424 2.752 14.014 1.00 92.94 96 LEU A N 1
ATOM 775 C CA . LEU A 1 96 ? -4.832 2.387 13.820 1.00 92.94 96 LEU A CA 1
ATOM 776 C C . LEU A 1 96 ? -5.275 1.247 14.748 1.00 92.94 96 LEU A C 1
ATOM 778 O O . LEU A 1 96 ? -6.362 1.297 15.312 1.00 92.94 96 LEU A O 1
ATOM 782 N N . ALA A 1 97 ? -4.420 0.243 14.952 1.00 92.06 97 ALA A N 1
ATOM 783 C CA . ALA A 1 97 ? -4.718 -0.853 15.869 1.00 92.06 97 ALA A CA 1
ATOM 784 C C . ALA A 1 97 ? -4.730 -0.409 17.339 1.00 92.06 97 ALA A C 1
ATOM 786 O O . ALA A 1 97 ? -5.560 -0.883 18.106 1.00 92.06 97 ALA A O 1
ATOM 787 N N . LYS A 1 98 ? -3.861 0.532 17.736 1.00 93.25 98 LYS A N 1
ATOM 788 C CA . LYS A 1 98 ? -3.913 1.148 19.074 1.00 93.25 98 LYS A CA 1
ATOM 789 C C . LYS A 1 98 ? -5.185 1.964 19.290 1.00 93.25 98 LYS A C 1
ATOM 791 O O . LYS A 1 98 ? -5.680 2.013 20.407 1.00 93.25 98 LYS A O 1
ATOM 796 N N . GLU A 1 99 ? -5.702 2.588 18.236 1.00 92.94 99 GLU A N 1
ATOM 797 C CA . GLU A 1 99 ? -6.998 3.277 18.247 1.00 92.94 99 GLU A CA 1
ATOM 798 C C . GLU A 1 99 ? -8.188 2.301 18.266 1.00 92.94 99 GLU A C 1
ATOM 800 O O . GLU A 1 99 ? -9.328 2.747 18.349 1.00 92.94 99 GLU A O 1
ATOM 805 N N . GLY A 1 100 ? -7.947 0.986 18.179 1.00 90.81 100 GLY A N 1
ATOM 806 C CA . GLY A 1 100 ? -8.999 -0.029 18.128 1.00 90.81 100 GLY A CA 1
ATOM 807 C C . GLY A 1 100 ? -9.793 -0.022 16.823 1.00 90.81 100 GLY A C 1
ATOM 808 O O . GLY A 1 100 ? -10.886 -0.575 16.779 1.00 90.81 100 GLY A O 1
ATOM 809 N N . LYS A 1 101 ? -9.269 0.605 15.761 1.00 90.62 101 LYS A N 1
ATOM 810 C CA . LYS A 1 101 ? -9.974 0.704 14.481 1.00 90.62 101 LYS A CA 1
ATOM 811 C C . LYS A 1 101 ? -9.963 -0.629 13.754 1.00 90.62 101 LYS A C 1
ATOM 813 O O . LYS A 1 101 ? -8.911 -1.218 13.510 1.00 90.62 101 LYS A O 1
ATOM 818 N N . THR A 1 102 ? -11.144 -1.063 13.354 1.00 91.25 102 THR A N 1
ATOM 819 C CA . THR A 1 102 ? -11.335 -2.248 12.527 1.00 91.25 102 THR A CA 1
ATOM 820 C C . THR A 1 102 ? -11.116 -1.926 11.049 1.00 91.25 102 THR A C 1
ATOM 822 O O . THR A 1 102 ? -10.955 -0.773 10.633 1.00 91.25 102 THR A O 1
ATOM 825 N N . TYR A 1 103 ? -11.092 -2.967 10.217 1.00 88.25 103 TYR A N 1
ATOM 826 C CA . TYR A 1 103 ? -11.070 -2.795 8.764 1.00 88.25 103 TYR A CA 1
ATOM 827 C C . TYR A 1 103 ? -12.251 -1.950 8.257 1.00 88.25 103 TYR A C 1
ATOM 829 O O . TYR A 1 103 ? -12.057 -1.093 7.388 1.00 88.25 103 TYR A O 1
ATOM 837 N N . ASP A 1 104 ? -13.443 -2.175 8.812 1.00 88.69 104 ASP A N 1
ATOM 838 C CA . ASP A 1 104 ? -14.662 -1.485 8.397 1.00 88.69 104 ASP A CA 1
ATOM 839 C C . ASP A 1 104 ? -14.611 -0.002 8.768 1.00 88.69 104 ASP A C 1
ATOM 841 O O . ASP A 1 104 ? -14.886 0.829 7.905 1.00 88.69 104 ASP A O 1
ATOM 845 N N . ASP A 1 105 ? -14.104 0.345 9.956 1.00 89.88 105 ASP A N 1
ATOM 846 C CA . ASP A 1 105 ? -13.913 1.746 10.369 1.00 89.88 105 ASP A CA 1
ATOM 847 C C . ASP A 1 105 ? -12.975 2.499 9.417 1.00 89.88 105 ASP A C 1
ATOM 849 O O . ASP A 1 105 ? -13.212 3.649 9.041 1.00 89.88 105 ASP A O 1
ATOM 853 N N . VAL A 1 106 ? -11.889 1.844 8.990 1.00 89.06 106 VAL A N 1
ATOM 854 C CA . VAL A 1 106 ? -10.938 2.428 8.033 1.00 89.06 106 VAL A CA 1
ATOM 855 C C . VAL A 1 106 ? -11.601 2.632 6.672 1.00 89.06 106 VAL A C 1
ATOM 857 O O . VAL A 1 106 ? -11.387 3.664 6.028 1.00 89.06 106 VAL A O 1
ATOM 860 N N . MET A 1 107 ? -12.403 1.666 6.219 1.00 87.06 107 MET A N 1
ATOM 861 C CA . MET A 1 107 ? -13.172 1.781 4.981 1.00 87.06 107 MET A CA 1
ATOM 862 C C . MET A 1 107 ? -14.248 2.867 5.069 1.00 87.06 107 MET A C 1
ATOM 864 O O . MET A 1 107 ? -14.477 3.564 4.079 1.00 87.06 107 MET A O 1
ATOM 868 N N . GLU A 1 108 ? -14.888 3.029 6.222 1.00 86.75 108 GLU A N 1
ATOM 869 C CA . GLU A 1 108 ? -15.940 4.010 6.460 1.00 86.75 108 GLU A CA 1
ATOM 870 C C . GLU A 1 108 ? -15.395 5.438 6.543 1.00 86.75 108 GLU A C 1
ATOM 872 O O . GLU A 1 108 ? -15.898 6.306 5.832 1.00 86.75 108 GLU A O 1
ATOM 877 N N . ASP A 1 109 ? -14.303 5.688 7.278 1.00 86.31 109 ASP A N 1
ATOM 878 C CA . ASP A 1 109 ? -13.624 6.999 7.295 1.00 86.31 109 ASP A CA 1
ATOM 879 C C . ASP A 1 109 ? -13.250 7.433 5.870 1.00 86.31 109 ASP A C 1
ATOM 881 O O . ASP A 1 109 ? -13.439 8.580 5.457 1.00 86.31 109 ASP A O 1
ATOM 885 N N . PHE A 1 110 ? -12.794 6.487 5.050 1.00 80.50 110 PHE A N 1
ATOM 886 C CA . PHE A 1 110 ? -12.508 6.772 3.654 1.00 80.50 110 PHE A CA 1
ATOM 887 C C . PHE A 1 110 ? -13.756 7.055 2.821 1.00 80.50 110 PHE A C 1
ATOM 889 O O . PHE A 1 110 ? -13.745 7.997 2.026 1.00 80.50 110 PHE A O 1
ATOM 896 N N . ARG A 1 111 ? -14.823 6.263 2.979 1.00 79.75 111 ARG A N 1
ATOM 897 C CA . ARG A 1 111 ? -16.102 6.514 2.297 1.00 79.75 111 ARG A CA 1
ATOM 898 C C . ARG A 1 111 ? -16.618 7.907 2.632 1.00 79.75 111 ARG A C 1
ATOM 900 O O . ARG A 1 111 ? -17.003 8.623 1.716 1.00 79.75 111 ARG A O 1
ATOM 907 N N . THR A 1 112 ? -16.535 8.313 3.895 1.00 84.19 112 THR A N 1
ATOM 908 C CA . THR A 1 112 ? -16.940 9.642 4.363 1.00 84.19 112 THR A CA 1
ATOM 909 C C . THR A 1 112 ? -16.108 10.744 3.710 1.00 84.19 112 THR A C 1
ATOM 911 O O . THR A 1 112 ? -16.663 11.691 3.157 1.00 84.19 112 THR A O 1
ATOM 914 N N . ARG A 1 113 ? -14.776 10.601 3.661 1.00 79.19 113 ARG A N 1
ATOM 915 C CA . ARG A 1 113 ? -13.890 11.578 2.991 1.00 79.19 113 ARG A CA 1
ATOM 916 C C . ARG A 1 113 ? -14.100 11.661 1.480 1.00 79.19 113 ARG A C 1
ATOM 918 O O . ARG A 1 113 ? -13.840 12.701 0.886 1.00 79.19 113 ARG A O 1
ATOM 925 N N . MET A 1 114 ? -14.537 10.567 0.863 1.00 75.88 114 MET A N 1
ATOM 926 C CA . MET A 1 114 ? -14.747 10.454 -0.583 1.00 75.88 114 MET A CA 1
ATOM 927 C C . MET A 1 114 ? -16.217 10.580 -0.992 1.00 75.88 114 MET A C 1
ATOM 929 O O . MET A 1 114 ? -16.525 10.428 -2.177 1.00 75.88 114 MET A O 1
ATOM 933 N N . ALA A 1 115 ? -17.118 10.873 -0.050 1.00 72.69 115 ALA A N 1
ATOM 934 C CA . ALA A 1 115 ? -18.555 10.960 -0.293 1.00 72.69 115 ALA A CA 1
ATOM 935 C C . ALA A 1 115 ? -18.895 11.983 -1.391 1.00 72.69 115 ALA A C 1
ATOM 937 O O . ALA A 1 115 ? -19.810 11.762 -2.178 1.00 72.69 115 ALA A O 1
ATOM 938 N N . SER A 1 116 ? -18.095 13.045 -1.520 1.00 71.44 116 SER A N 1
ATOM 939 C CA . SER A 1 116 ? -18.232 14.067 -2.566 1.00 71.44 116 SER A CA 1
ATOM 940 C C . SER A 1 116 ? -17.793 13.610 -3.963 1.00 71.44 116 SER A C 1
ATOM 942 O O . SER A 1 116 ? -18.163 14.229 -4.955 1.00 71.44 116 SER A O 1
ATOM 944 N N . THR A 1 117 ? -17.011 12.534 -4.063 1.00 67.06 117 THR A N 1
ATOM 945 C CA . THR A 1 117 ? -16.413 12.051 -5.321 1.00 67.06 117 THR A CA 1
ATOM 946 C C . THR A 1 117 ? -17.045 10.760 -5.846 1.00 67.06 117 THR A C 1
ATOM 948 O O . THR A 1 117 ? -16.680 10.295 -6.923 1.00 67.06 117 THR A O 1
ATOM 951 N N . GLY A 1 118 ? -18.018 10.190 -5.130 1.00 60.19 118 GLY A N 1
ATOM 952 C CA . GLY A 1 118 ? -18.726 8.968 -5.515 1.00 60.19 118 GLY A CA 1
ATOM 953 C C . GLY A 1 118 ? -17.962 7.681 -5.176 1.00 60.19 118 GLY A C 1
ATOM 954 O O . GLY A 1 118 ? -16.759 7.561 -5.382 1.00 60.19 118 GLY A O 1
ATOM 955 N N . PHE A 1 119 ? -18.678 6.668 -4.686 1.00 58.94 119 PHE A N 1
ATOM 956 C CA . PHE A 1 119 ? -18.120 5.383 -4.231 1.00 58.94 119 PHE A CA 1
ATOM 957 C C . PHE A 1 119 ? -17.229 4.678 -5.277 1.00 58.94 119 PHE A C 1
ATOM 959 O O . PHE A 1 119 ? -16.201 4.075 -4.945 1.00 58.94 119 PHE A O 1
ATOM 966 N N . TRP A 1 120 ? -17.583 4.813 -6.558 1.00 59.19 120 TRP A N 1
ATOM 967 C CA . TRP A 1 120 ? -16.878 4.210 -7.693 1.00 59.19 120 TRP A CA 1
ATOM 968 C C . TRP A 1 120 ? -15.531 4.865 -8.020 1.00 59.19 120 TRP A C 1
ATOM 970 O O . TRP A 1 120 ? -14.716 4.250 -8.704 1.00 59.19 120 TRP A O 1
ATOM 980 N N . THR A 1 121 ? -15.241 6.057 -7.488 1.00 59.84 121 THR A N 1
ATOM 981 C CA . THR A 1 121 ? -13.952 6.744 -7.696 1.00 59.84 121 THR A CA 1
ATOM 982 C C . THR A 1 121 ? -12.928 6.447 -6.604 1.00 59.84 121 THR A C 1
ATOM 984 O O . THR A 1 121 ? -11.840 7.031 -6.590 1.00 59.84 121 THR A O 1
ATOM 987 N N . THR A 1 122 ? -13.234 5.504 -5.703 1.00 64.06 122 THR A N 1
ATOM 988 C CA . THR A 1 122 ? -12.295 5.016 -4.690 1.00 64.06 122 THR A CA 1
ATOM 989 C C . THR A 1 122 ? -10.949 4.696 -5.340 1.00 64.06 122 THR A C 1
ATOM 991 O O . THR A 1 122 ? -10.816 3.709 -6.070 1.00 64.06 122 THR A O 1
ATOM 994 N N . ARG A 1 123 ? -9.935 5.526 -5.056 1.00 68.75 123 ARG A N 1
ATOM 995 C CA . ARG A 1 123 ? -8.601 5.374 -5.642 1.00 68.75 123 ARG A CA 1
ATOM 996 C C . ARG A 1 123 ? -8.080 3.955 -5.377 1.00 68.75 123 ARG A C 1
ATOM 998 O O . ARG A 1 123 ? -8.112 3.506 -4.227 1.00 68.75 123 ARG A O 1
ATOM 1005 N N . PRO A 1 124 ? -7.531 3.260 -6.389 1.00 76.38 124 PRO A N 1
ATOM 1006 C CA . PRO A 1 124 ? -7.080 1.870 -6.255 1.00 76.38 124 PRO A CA 1
ATOM 1007 C C . PRO A 1 124 ? -6.044 1.681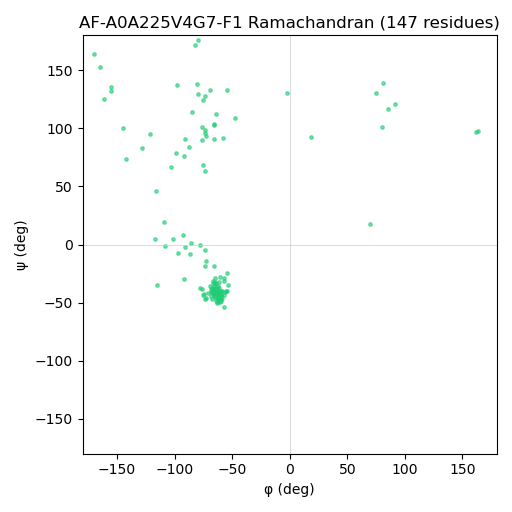 -5.133 1.00 76.38 124 PRO A C 1
ATOM 1009 O O . PRO A 1 124 ? -6.004 0.636 -4.484 1.00 76.38 124 PRO A O 1
ATOM 1012 N N . GLY A 1 125 ? -5.255 2.721 -4.838 1.00 79.88 125 GLY A N 1
ATOM 1013 C CA . GLY A 1 125 ? -4.299 2.725 -3.730 1.00 79.88 125 GLY A CA 1
ATOM 1014 C C . GLY A 1 125 ? -4.938 2.557 -2.348 1.00 79.88 125 GLY A C 1
ATOM 1015 O O . GLY A 1 125 ? -4.343 1.916 -1.486 1.00 79.88 125 GLY A O 1
ATOM 1016 N N . PHE A 1 126 ? -6.158 3.057 -2.134 1.00 83.69 126 PHE A N 1
ATOM 1017 C CA . PHE A 1 126 ? -6.825 2.934 -0.840 1.00 83.69 126 PHE A CA 1
ATOM 1018 C C . PHE A 1 126 ? -7.367 1.523 -0.594 1.00 83.69 126 PHE A C 1
ATOM 1020 O O . PHE A 1 126 ? -7.126 0.951 0.465 1.00 83.69 126 PHE A O 1
ATOM 1027 N N . LYS A 1 127 ? -8.003 0.903 -1.59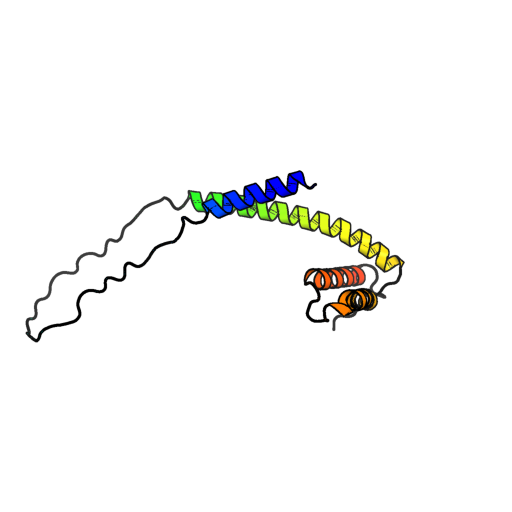7 1.00 83.75 127 LYS A N 1
ATOM 1028 C CA . LYS A 1 127 ? -8.407 -0.514 -1.503 1.00 83.75 127 LYS A CA 1
ATOM 1029 C C . LYS A 1 127 ? -7.205 -1.403 -1.180 1.00 83.75 127 LYS A C 1
ATOM 1031 O O . LYS A 1 127 ? -7.295 -2.302 -0.346 1.00 83.75 127 LYS A O 1
ATOM 1036 N N . ARG A 1 128 ? -6.053 -1.111 -1.797 1.00 88.19 128 ARG A N 1
ATOM 1037 C CA . ARG A 1 128 ? -4.786 -1.779 -1.479 1.00 88.19 128 ARG A CA 1
ATOM 1038 C C . ARG A 1 128 ? -4.354 -1.530 -0.031 1.00 88.19 128 ARG A C 1
ATOM 1040 O O . ARG A 1 128 ? -3.975 -2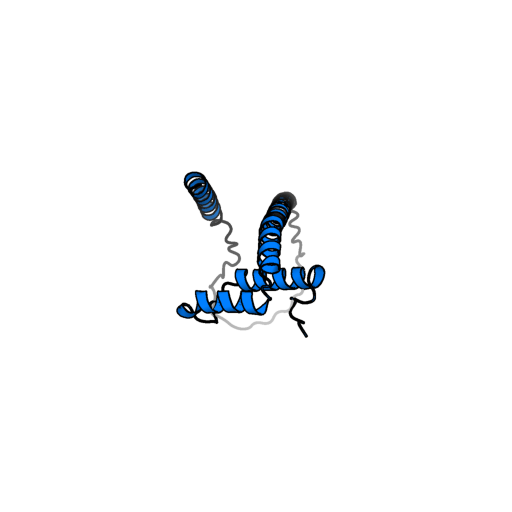.489 0.632 1.00 88.19 128 ARG A O 1
ATOM 1047 N N . PHE A 1 129 ? -4.430 -0.293 0.461 1.00 89.56 129 PHE A N 1
ATOM 1048 C CA . PHE A 1 129 ? -4.129 0.041 1.857 1.00 89.56 129 PHE A CA 1
ATOM 1049 C C . PHE A 1 129 ? -4.997 -0.760 2.832 1.00 89.56 129 PHE A C 1
ATOM 1051 O O . PHE A 1 129 ? -4.455 -1.457 3.685 1.00 89.56 129 PHE A O 1
ATOM 1058 N N . ALA A 1 130 ? -6.320 -0.722 2.665 1.00 89.50 130 ALA A N 1
ATOM 1059 C CA . ALA A 1 130 ? -7.257 -1.410 3.547 1.00 89.50 130 ALA A CA 1
ATOM 1060 C C . ALA A 1 130 ? -7.016 -2.930 3.541 1.00 89.50 130 ALA A C 1
ATOM 1062 O O . ALA A 1 130 ? -6.978 -3.564 4.591 1.00 89.50 130 ALA A O 1
ATOM 1063 N N . ARG A 1 131 ? -6.754 -3.528 2.371 1.00 89.69 131 ARG A N 1
ATOM 1064 C CA . ARG A 1 131 ? -6.413 -4.956 2.263 1.00 89.69 131 ARG A CA 1
ATOM 1065 C C . ARG A 1 131 ? -5.096 -5.305 2.962 1.00 89.69 131 ARG A C 1
ATOM 1067 O O . ARG A 1 131 ? -5.017 -6.335 3.632 1.00 89.69 131 ARG A O 1
ATOM 1074 N N . LEU A 1 132 ? -4.062 -4.477 2.806 1.00 91.81 132 LEU A N 1
ATOM 1075 C CA . LEU A 1 132 ? -2.789 -4.663 3.510 1.00 91.81 132 LEU A CA 1
ATOM 1076 C C . LEU A 1 132 ? -2.980 -4.538 5.022 1.00 91.81 132 LEU A C 1
ATOM 1078 O O . LEU A 1 132 ? -2.391 -5.322 5.764 1.00 91.81 132 LEU A O 1
ATOM 1082 N N . TYR A 1 133 ? -3.833 -3.611 5.458 1.00 92.25 133 TYR A N 1
ATOM 1083 C CA . TYR A 1 133 ? -4.179 -3.450 6.860 1.00 92.25 133 TYR A CA 1
ATOM 1084 C C . TYR A 1 133 ? -4.908 -4.679 7.403 1.00 92.25 133 TYR A C 1
ATOM 1086 O O . TYR A 1 133 ? -4.453 -5.238 8.393 1.00 92.25 133 TYR A O 1
ATOM 1094 N N . ASN A 1 134 ? -5.931 -5.191 6.709 1.00 91.81 134 ASN A N 1
ATOM 1095 C CA . ASN A 1 134 ? -6.623 -6.416 7.128 1.00 91.81 134 ASN A CA 1
ATOM 1096 C C . ASN A 1 134 ? -5.672 -7.622 7.197 1.00 91.81 134 ASN A C 1
ATOM 1098 O O . ASN A 1 134 ? -5.700 -8.402 8.141 1.00 91.81 134 ASN A O 1
ATOM 1102 N N . THR A 1 135 ? -4.760 -7.742 6.226 1.00 92.31 135 THR A N 1
ATOM 1103 C CA . THR A 1 135 ? -3.731 -8.799 6.228 1.00 92.31 135 THR A CA 1
ATOM 1104 C C . THR A 1 135 ? -2.771 -8.659 7.415 1.00 92.31 135 THR A C 1
ATOM 1106 O O . THR A 1 135 ? -2.266 -9.654 7.932 1.00 92.31 135 THR A O 1
ATOM 1109 N N . TRP A 1 136 ? -2.477 -7.427 7.835 1.00 93.50 136 TRP A N 1
ATOM 1110 C CA . TRP A 1 136 ? -1.648 -7.157 9.004 1.00 93.50 136 TRP A CA 1
ATOM 1111 C C . TRP A 1 136 ? -2.410 -7.429 10.309 1.00 93.50 136 TRP A C 1
ATOM 1113 O O . TRP A 1 136 ? -1.848 -8.070 11.196 1.00 93.50 136 TRP A O 1
ATOM 1123 N N . LEU A 1 137 ? -3.681 -7.025 10.399 1.00 92.44 137 LEU A N 1
ATOM 1124 C CA . LEU A 1 137 ? -4.564 -7.314 11.531 1.00 92.44 137 LEU A CA 1
ATOM 1125 C C . LEU A 1 137 ? -4.727 -8.820 11.724 1.00 92.44 137 LEU A C 1
ATOM 1127 O O . LEU A 1 137 ? -4.421 -9.314 12.797 1.00 92.44 137 LEU A O 1
ATOM 1131 N N . ALA A 1 138 ? -5.025 -9.580 10.669 1.00 91.44 138 ALA A N 1
ATOM 1132 C CA . ALA A 1 138 ? -5.158 -11.036 10.750 1.00 91.44 138 ALA A CA 1
ATOM 1133 C C . ALA A 1 138 ? -3.922 -11.748 11.344 1.00 91.44 138 ALA A C 1
ATOM 1135 O O . ALA A 1 138 ? -4.045 -12.842 11.885 1.00 91.44 138 ALA A O 1
ATOM 1136 N N . LYS A 1 139 ? -2.730 -11.139 11.253 1.00 90.19 139 LYS A N 1
ATOM 1137 C CA . LYS A 1 139 ? -1.484 -11.681 11.818 1.00 90.19 139 LYS A CA 1
ATOM 1138 C C . LYS A 1 139 ? -1.177 -11.218 13.243 1.00 90.19 139 LYS A C 1
ATOM 1140 O O . LYS A 1 139 ? -0.476 -11.936 13.944 1.00 90.19 139 LYS A O 1
ATOM 1145 N N . ASN A 1 140 ? -1.607 -10.018 13.637 1.00 90.38 140 ASN A N 1
ATOM 1146 C CA . ASN A 1 140 ? -1.197 -9.388 14.904 1.00 90.38 140 ASN A CA 1
ATOM 1147 C C . ASN A 1 140 ? -2.363 -9.199 15.889 1.00 90.38 140 ASN A C 1
ATOM 1149 O O . ASN A 1 140 ? -2.156 -9.300 17.091 1.00 90.38 140 ASN A O 1
ATOM 1153 N N . HIS A 1 141 ? -3.560 -8.923 15.372 1.00 87.38 141 HIS A N 1
ATOM 1154 C CA . HIS A 1 141 ? -4.796 -8.616 16.095 1.00 87.38 141 HIS A CA 1
ATOM 1155 C C . HIS A 1 141 ? -5.990 -9.257 15.358 1.00 87.38 141 HIS A C 1
ATOM 1157 O O . HIS A 1 141 ? -6.716 -8.573 14.626 1.00 87.38 141 HIS A O 1
ATOM 1163 N N . PRO A 1 142 ? -6.150 -10.593 15.449 1.00 85.94 142 PRO A N 1
ATOM 1164 C CA . PRO A 1 142 ? -7.199 -11.314 14.726 1.00 85.94 142 PRO A CA 1
ATOM 1165 C C . PRO A 1 142 ? -8.617 -10.952 15.197 1.00 85.94 142 PRO A C 1
ATOM 1167 O O . PRO A 1 142 ? -9.573 -11.187 14.467 1.00 85.94 142 PRO A O 1
ATOM 1170 N N . ASP A 1 143 ? -8.744 -10.364 16.384 1.00 87.69 143 ASP A N 1
ATOM 1171 C CA . ASP A 1 143 ? -9.963 -9.802 16.967 1.00 87.69 143 ASP A CA 1
ATOM 1172 C C . ASP A 1 143 ? -10.506 -8.590 16.191 1.00 87.69 143 ASP A C 1
ATOM 1174 O O . ASP A 1 143 ? -11.717 -8.417 16.094 1.00 87.69 143 ASP A O 1
ATOM 1178 N N . LEU A 1 144 ? -9.619 -7.792 15.588 1.00 83.88 144 LEU A N 1
ATOM 1179 C CA . LEU A 1 144 ? -9.969 -6.597 14.806 1.00 83.88 144 LEU A CA 1
ATOM 1180 C C . LEU A 1 144 ? -10.037 -6.864 13.292 1.00 83.88 144 LEU A C 1
ATOM 1182 O O . LEU A 1 144 ? -10.389 -5.977 12.508 1.00 83.88 144 LEU A O 1
ATOM 1186 N N . ALA A 1 145 ? -9.643 -8.063 12.861 1.00 84.81 145 ALA A N 1
ATOM 1187 C CA . ALA A 1 145 ? -9.569 -8.425 11.454 1.00 84.81 145 ALA A CA 1
ATOM 1188 C C . ALA A 1 145 ? -10.949 -8.796 10.896 1.00 84.81 145 ALA A C 1
ATOM 1190 O O . ALA A 1 145 ? -11.704 -9.563 11.495 1.00 84.81 145 ALA A O 1
ATOM 1191 N N . MET A 1 146 ? -11.251 -8.328 9.685 1.00 82.19 146 MET A N 1
ATOM 1192 C CA . MET A 1 146 ? -12.437 -8.779 8.965 1.00 82.19 146 MET A CA 1
ATOM 1193 C C . MET A 1 146 ? -12.172 -10.180 8.407 1.00 82.19 146 MET A C 1
ATOM 1195 O O . MET A 1 146 ? -11.220 -10.382 7.640 1.00 82.19 146 MET A O 1
ATOM 1199 N N . LYS A 1 147 ? -13.039 -11.143 8.745 1.00 73.88 147 LYS A N 1
ATOM 1200 C CA . LYS A 1 147 ? -13.071 -12.450 8.081 1.00 73.88 147 LYS A CA 1
ATOM 1201 C C . LYS A 1 147 ? -13.508 -12.243 6.634 1.00 73.88 147 LYS A C 1
ATOM 1203 O O . LYS A 1 147 ? -14.682 -12.024 6.357 1.00 73.88 147 LYS A O 1
ATOM 1208 N N . ILE A 1 148 ? -12.548 -12.293 5.719 1.00 62.59 148 ILE A N 1
ATOM 1209 C CA . ILE A 1 148 ? -12.841 -12.433 4.295 1.00 62.59 148 ILE A CA 1
ATOM 1210 C C . ILE A 1 148 ? -13.281 -13.890 4.124 1.00 62.59 148 ILE A C 1
ATOM 1212 O O . ILE A 1 148 ? -12.432 -14.782 4.125 1.00 62.59 148 ILE A O 1
ATOM 1216 N N . GLY A 1 149 ? -14.598 -14.110 4.135 1.00 48.12 149 GLY A N 1
ATOM 1217 C CA . GLY A 1 149 ? -15.227 -15.387 3.788 1.00 48.12 149 GLY A CA 1
ATOM 1218 C C . GLY A 1 149 ? -15.165 -15.650 2.294 1.00 48.12 149 GLY A C 1
ATOM 1219 O O . GLY A 1 149 ? -15.209 -14.661 1.526 1.00 48.12 149 GLY A O 1
#

pLDDT: mean 71.85, std 19.13, range [31.98, 94.62]

Secondary structure (DSSP, 8-state):
-HHHHHHHHHHHHHHHHTSTT---------------------------------------HHHHHHHHHHHHHHHHHHHHHHHHHHHHHHHHHHHHHHTT--HHHHHHHHHHHTGGG-GGG--HHHHHHHHHHHHHHHHH-TTTS----

Solvent-accessible surface area (backbone atoms only — not comparable to full-atom values): 9522 Å² total; per-residue (Å²): 113,71,69,63,52,54,53,51,50,52,54,50,50,57,51,55,70,67,60,75,81,75,73,80,84,83,71,87,80,80,93,79,85,81,85,83,86,84,89,85,90,80,93,76,86,88,78,90,79,74,88,74,89,78,80,84,72,94,68,71,66,62,64,54,54,52,53,50,52,52,52,52,51,51,52,53,51,48,51,55,48,51,55,52,49,48,57,54,48,53,53,52,47,53,51,40,52,74,70,66,51,33,50,63,53,58,52,46,59,48,48,65,76,36,58,91,66,41,82,88,59,61,54,69,67,54,61,50,48,51,52,54,44,34,59,48,25,55,74,77,38,58,89,48,29,71,83,84,123

Foldseek 3Di:
DVVVVVVVVVVVVVVVVVPPPPPPPPDPPDPDDDDDDDDDDDDDDDDPPDPDPPPPDPPPPVVVVVVVVVVVVVVVVVVVVVVVVCVVLVVVLVVCVVVVAALVNLVVVQCVVCVVVDPVVPPPVSVVSSVVSLVVCVVPPVVRHDPPD

Sequence (149 aa):
MRLLLLVLIGILYTFLLRCESASFNTTKLNPQTLLESRNDITESPVDIHKRVLRDEDGSDGEERAIGQKFSNLLKGAKTKYLTWEQKILTKRFKELAKEGKTYDDVMEDFRTRMASTGFWTTRPGFKRFARLYNTWLAKNHPDLAMKIG

Radius of gyration: 30.69 Å; Cα contacts (8 Å, |Δi|>4): 37; chains: 1; bounding box: 43×49×92 Å

InterPro domains:
  IPR031825 RXLR phytopathogen effector protein [PF16810] (2-137)

Organism: NCBI:txid4795